Protein AF-A0A2I1EWH4-F1 (afdb_monomer)

Radius of gyration: 18.91 Å; Cα contacts (8 Å, |Δi|>4): 118; chains: 1; bounding box: 34×52×48 Å

pLDDT: mean 73.38, std 20.21, range [30.7, 97.0]

Organism: NCBI:txid588596

Mean predicted aligned error: 12.73 Å

Secondary structure (DSSP, 8-state):
-EEEE--TT---EEEEEEEEESSPPPPPSSEEEEEESSSS-EEEEEEEEEPHHHHHHHHIIIII---PPPPTT------PPPHHHHHHHHHHHHHHHHHHHHHHHHHHHT-SS--------------------

Structure (mmCIF, N/CA/C/O backbone):
data_AF-A0A2I1EWH4-F1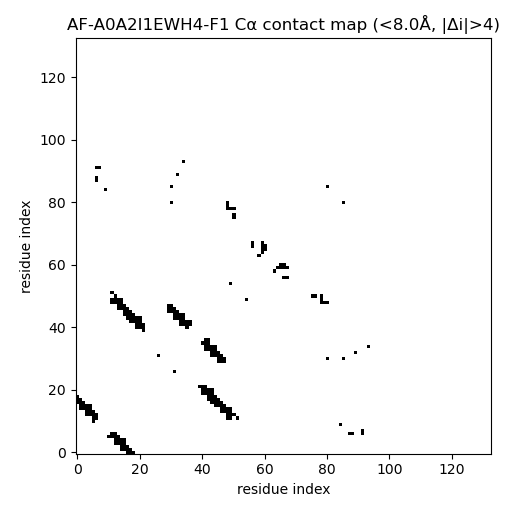
#
_entry.id   AF-A0A2I1EWH4-F1
#
loop_
_atom_site.group_PDB
_atom_site.id
_atom_site.type_symbol
_atom_site.label_atom_id
_atom_site.label_alt_id
_atom_site.label_comp_id
_atom_site.label_asym_id
_atom_site.label_entity_id
_atom_site.label_seq_id
_atom_site.pdbx_PDB_ins_code
_atom_site.Cartn_x
_atom_site.Cartn_y
_atom_site.Cartn_z
_atom_site.occupancy
_atom_site.B_iso_or_equiv
_atom_site.auth_seq_id
_atom_site.auth_comp_id
_atom_site.auth_asym_id
_atom_site.auth_atom_id
_atom_site.pdbx_PDB_model_num
ATOM 1 N N . MET A 1 1 ? -6.109 -5.279 -10.729 1.00 85.81 1 MET A N 1
ATOM 2 C CA . MET A 1 1 ? -6.133 -6.047 -9.459 1.00 85.81 1 MET A CA 1
ATOM 3 C C . MET A 1 1 ? -6.068 -5.055 -8.320 1.00 85.81 1 MET A C 1
ATOM 5 O O . MET A 1 1 ? -5.265 -4.138 -8.413 1.00 85.81 1 MET A O 1
ATOM 9 N N . THR A 1 2 ? -6.866 -5.239 -7.271 1.00 90.44 2 THR A N 1
ATOM 10 C CA . THR A 1 2 ? -6.948 -4.277 -6.165 1.00 90.44 2 THR A CA 1
ATOM 11 C C . THR A 1 2 ? -6.955 -5.014 -4.834 1.00 90.44 2 THR A C 1
ATOM 13 O O . THR A 1 2 ? -7.641 -6.028 -4.710 1.00 90.44 2 THR A O 1
ATOM 16 N N . PHE A 1 3 ? -6.157 -4.558 -3.870 1.00 92.75 3 PHE A N 1
ATOM 17 C CA . PHE A 1 3 ? -6.002 -5.206 -2.564 1.00 92.75 3 PHE A CA 1
ATOM 18 C C . PHE A 1 3 ? -5.442 -4.236 -1.515 1.00 92.75 3 PHE A C 1
ATOM 20 O O . PHE A 1 3 ? -4.882 -3.197 -1.857 1.00 92.75 3 PHE A O 1
ATOM 27 N N . PHE A 1 4 ? -5.576 -4.585 -0.234 1.00 93.50 4 PHE A N 1
ATOM 28 C CA . PHE A 1 4 ? -4.891 -3.882 0.852 1.00 93.50 4 PHE A CA 1
ATOM 29 C C . PHE A 1 4 ? -3.549 -4.544 1.157 1.00 93.50 4 PHE A C 1
ATOM 31 O O . PHE A 1 4 ? -3.439 -5.770 1.122 1.00 93.50 4 PHE A O 1
ATOM 38 N N . TYR A 1 5 ? -2.541 -3.739 1.476 1.00 93.38 5 TYR A N 1
ATOM 39 C CA . TYR A 1 5 ? -1.186 -4.198 1.742 1.00 93.38 5 TYR A CA 1
ATOM 40 C C . TYR A 1 5 ? -0.579 -3.479 2.947 1.00 93.38 5 TYR A C 1
ATOM 42 O O . TYR A 1 5 ? -0.728 -2.268 3.098 1.00 93.38 5 TYR A O 1
ATOM 50 N N . ASN A 1 6 ? 0.121 -4.233 3.790 1.00 92.88 6 ASN A N 1
ATOM 51 C CA . ASN A 1 6 ? 0.936 -3.723 4.885 1.00 92.88 6 ASN A CA 1
ATOM 52 C C . ASN A 1 6 ? 2.363 -4.259 4.673 1.00 92.88 6 ASN A C 1
ATOM 54 O O . ASN A 1 6 ? 2.572 -5.466 4.828 1.00 92.88 6 ASN A O 1
ATOM 58 N N . PRO A 1 7 ? 3.316 -3.421 4.224 1.00 91.25 7 PRO A N 1
ATOM 59 C CA . PRO A 1 7 ? 4.677 -3.872 3.994 1.00 91.25 7 PRO A CA 1
ATOM 60 C C . PRO A 1 7 ? 5.389 -4.175 5.321 1.00 91.25 7 PRO A C 1
ATOM 62 O O . PRO A 1 7 ? 5.084 -3.561 6.347 1.00 91.25 7 PRO A O 1
ATOM 65 N N . PRO A 1 8 ? 6.387 -5.075 5.310 1.00 89.25 8 PRO A N 1
ATOM 66 C CA . PRO A 1 8 ? 7.258 -5.286 6.457 1.00 89.25 8 PRO A CA 1
ATOM 67 C C . PRO A 1 8 ? 7.869 -3.967 6.945 1.00 89.25 8 PRO A C 1
ATOM 69 O O . PRO A 1 8 ? 8.241 -3.110 6.144 1.00 89.25 8 PRO A O 1
ATOM 72 N N . ASN A 1 9 ? 8.018 -3.832 8.264 1.00 88.56 9 ASN A N 1
ATOM 73 C CA . ASN A 1 9 ? 8.592 -2.653 8.927 1.00 88.56 9 ASN A CA 1
ATOM 74 C C . ASN A 1 9 ? 7.795 -1.345 8.748 1.00 88.56 9 ASN A C 1
ATOM 76 O O . ASN A 1 9 ? 8.334 -0.269 8.999 1.00 88.56 9 ASN A O 1
ATOM 80 N N . ASP A 1 10 ? 6.519 -1.427 8.363 1.00 89.19 10 ASP A N 1
ATOM 81 C CA . ASP A 1 10 ? 5.613 -0.283 8.266 1.00 89.19 10 ASP A CA 1
ATOM 82 C C . ASP A 1 10 ? 4.308 -0.548 9.031 1.00 89.19 10 ASP A C 1
ATOM 84 O O . ASP A 1 10 ? 3.734 -1.633 8.959 1.00 89.19 10 ASP A O 1
ATOM 88 N N . SER A 1 11 ? 3.816 0.443 9.775 1.00 88.94 11 SER A N 1
ATOM 89 C CA . SER A 1 11 ? 2.540 0.365 10.504 1.00 88.94 11 SER A CA 1
ATOM 90 C C . SER A 1 11 ? 1.344 0.839 9.675 1.00 88.94 11 SER A C 1
ATOM 92 O O . SER A 1 11 ? 0.200 0.806 10.139 1.00 88.94 11 SER A O 1
ATOM 94 N N . GLN A 1 12 ? 1.596 1.327 8.463 1.00 91.06 12 GLN A N 1
ATOM 95 C CA . GLN A 1 12 ? 0.566 1.838 7.581 1.00 91.06 12 GLN A CA 1
ATOM 96 C C . GLN A 1 12 ? -0.069 0.745 6.728 1.00 91.06 12 GLN A C 1
ATOM 98 O O . GLN A 1 12 ? 0.555 -0.249 6.351 1.00 91.06 12 GLN A O 1
ATOM 103 N N . ILE A 1 13 ? -1.343 0.956 6.409 1.00 92.25 13 ILE A N 1
ATOM 104 C CA . ILE A 1 13 ? -2.093 0.112 5.487 1.00 92.25 13 ILE A CA 1
ATOM 105 C C . ILE A 1 13 ? -2.328 0.912 4.215 1.00 92.25 13 ILE A C 1
ATOM 107 O O . ILE A 1 13 ? -2.788 2.057 4.244 1.00 92.25 13 ILE A O 1
ATOM 111 N N . TYR A 1 14 ? -2.029 0.273 3.094 1.00 92.75 14 TYR A N 1
ATOM 112 C CA . TYR A 1 14 ? -2.121 0.864 1.776 1.00 92.75 14 TYR A CA 1
ATOM 113 C C . TYR A 1 14 ? -3.18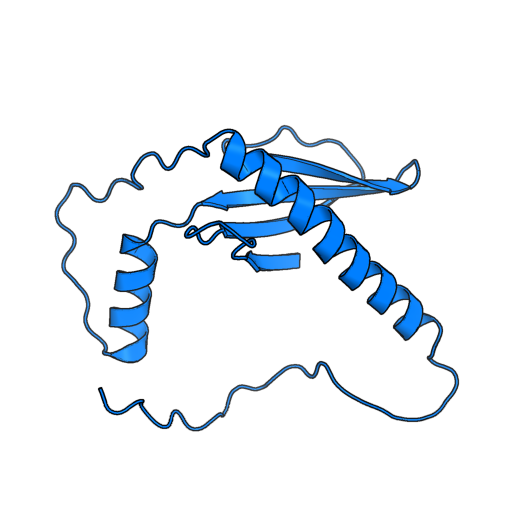1 0.155 0.956 1.00 92.75 14 TYR A C 1
ATOM 115 O O . TYR A 1 14 ? -3.255 -1.071 0.940 1.00 92.75 14 TYR A O 1
ATOM 123 N N . HIS A 1 15 ? -3.992 0.926 0.249 1.00 92.50 15 HIS A N 1
ATOM 124 C CA . HIS A 1 15 ? -4.850 0.414 -0.803 1.00 92.50 15 HIS A CA 1
ATOM 125 C C . HIS A 1 15 ? -4.084 0.459 -2.122 1.00 92.50 15 HIS A C 1
ATOM 127 O O . HIS A 1 15 ? -3.701 1.532 -2.594 1.00 92.50 15 HIS A O 1
ATOM 133 N N . ILE A 1 16 ? -3.853 -0.716 -2.695 1.00 92.31 16 ILE A N 1
ATOM 134 C CA . ILE A 1 16 ? -3.037 -0.920 -3.885 1.00 92.31 16 ILE A CA 1
ATOM 135 C C . ILE A 1 16 ? -3.949 -1.225 -5.059 1.00 92.31 16 ILE A C 1
ATOM 137 O O . ILE A 1 16 ? -4.798 -2.115 -4.983 1.00 92.31 16 ILE A O 1
ATOM 141 N N . THR A 1 17 ? -3.750 -0.509 -6.159 1.00 90.75 17 THR A N 1
ATOM 142 C CA . THR A 1 17 ? -4.382 -0.802 -7.446 1.00 90.75 17 THR A CA 1
ATOM 143 C C . THR A 1 17 ? -3.298 -1.052 -8.482 1.00 90.75 17 THR A C 1
ATOM 145 O O . THR A 1 17 ? -2.429 -0.213 -8.684 1.00 90.75 17 THR A O 1
ATOM 148 N N . CYS A 1 18 ? -3.330 -2.229 -9.100 1.00 88.56 18 CYS A N 1
ATOM 149 C CA . CYS A 1 18 ? -2.442 -2.622 -10.188 1.00 88.56 18 CYS A CA 1
ATOM 150 C C . CYS A 1 18 ? -3.246 -2.696 -11.484 1.00 88.56 18 CYS A C 1
ATOM 152 O O . CYS A 1 18 ? -4.140 -3.547 -11.611 1.00 88.56 18 CYS A O 1
ATOM 154 N N . GLU A 1 19 ? -2.902 -1.854 -12.446 1.00 86.38 19 GLU A N 1
ATOM 155 C CA . GLU A 1 19 ? -3.544 -1.774 -13.756 1.00 86.38 19 GLU A CA 1
ATOM 156 C C . GLU A 1 19 ? -2.525 -2.102 -14.839 1.00 86.38 19 GLU A C 1
ATOM 158 O O . GLU A 1 19 ? -1.396 -1.623 -14.811 1.00 86.38 19 GLU A O 1
ATOM 163 N N . PHE A 1 20 ? -2.907 -2.978 -15.764 1.00 83.75 20 PHE A N 1
ATOM 164 C CA . PHE A 1 20 ? -2.083 -3.280 -16.926 1.00 83.75 20 PHE A CA 1
ATOM 165 C C . PHE A 1 20 ? -2.288 -2.165 -17.946 1.00 83.75 20 PHE A C 1
ATOM 167 O O . PHE A 1 20 ? -3.425 -1.930 -18.360 1.00 83.75 20 PHE A O 1
ATOM 174 N N . LEU A 1 21 ? -1.217 -1.483 -18.332 1.00 75.06 21 LEU A N 1
ATOM 175 C CA . LEU A 1 21 ? -1.284 -0.383 -19.284 1.00 75.06 21 LEU A CA 1
ATOM 176 C C . LEU A 1 21 ? -0.473 -0.697 -20.532 1.00 75.06 21 LEU A C 1
ATOM 178 O O . LEU A 1 21 ? 0.608 -1.279 -20.465 1.00 75.06 21 LEU A O 1
ATOM 182 N N . ASN A 1 22 ? -1.007 -0.239 -21.663 1.00 61.56 22 ASN A N 1
ATOM 183 C CA . ASN A 1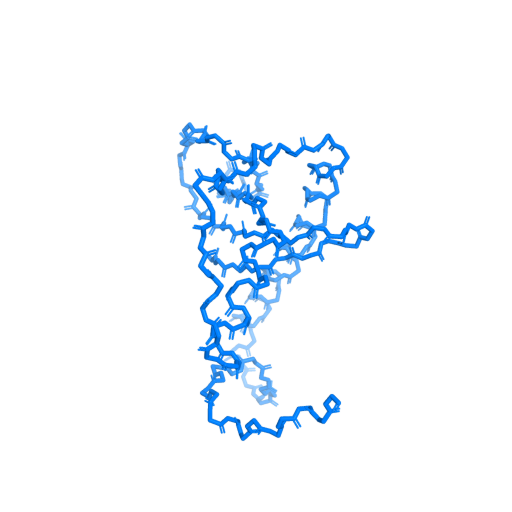 22 ? -0.292 -0.188 -22.936 1.00 61.56 22 ASN A CA 1
ATOM 184 C C . ASN A 1 22 ? 0.253 1.224 -23.233 1.00 61.56 22 ASN A C 1
ATOM 186 O O . ASN A 1 22 ? 1.050 1.377 -24.153 1.00 61.56 22 ASN A O 1
ATOM 190 N N . GLU A 1 23 ? -0.156 2.249 -22.472 1.00 60.72 23 GLU A N 1
ATOM 191 C CA . GLU A 1 23 ? 0.247 3.651 -22.649 1.00 60.72 23 GLU A CA 1
ATOM 192 C C . GLU A 1 23 ? 0.395 4.354 -21.288 1.00 60.72 23 GLU A C 1
ATOM 194 O O . GLU A 1 23 ? -0.291 4.008 -20.327 1.00 60.72 23 GLU A O 1
ATOM 199 N N . ASN A 1 24 ? 1.316 5.319 -21.193 1.00 56.22 24 ASN A N 1
ATOM 200 C CA . ASN A 1 24 ? 1.582 6.058 -19.955 1.00 56.22 24 ASN A CA 1
ATOM 201 C C . ASN A 1 24 ? 0.443 7.046 -19.670 1.00 56.22 24 ASN A C 1
ATOM 203 O O . ASN A 1 24 ? 0.235 7.981 -20.444 1.00 56.22 24 ASN A O 1
ATOM 207 N N . VAL A 1 25 ? -0.260 6.863 -18.554 1.00 60.47 25 VAL A N 1
ATOM 208 C CA . VAL A 1 25 ? -1.250 7.821 -18.047 1.00 60.47 25 VAL A CA 1
ATOM 209 C C . VAL A 1 25 ? -0.588 8.688 -16.978 1.00 60.47 25 VAL A C 1
ATOM 211 O O . VAL A 1 25 ? 0.235 8.215 -16.200 1.00 60.47 25 VAL A O 1
ATOM 214 N N . ASP A 1 26 ? -0.919 9.977 -16.958 1.00 57.50 26 ASP A N 1
ATOM 215 C CA . ASP A 1 26 ? -0.345 10.925 -16.003 1.00 57.50 26 ASP A CA 1
ATOM 216 C C . ASP A 1 26 ? -0.741 10.527 -14.562 1.00 57.50 26 ASP A C 1
ATOM 218 O O . ASP A 1 26 ? -1.930 10.307 -14.294 1.00 57.50 26 ASP A O 1
ATOM 222 N N . PRO A 1 27 ? 0.214 10.379 -13.625 1.00 58.09 27 PRO A N 1
ATOM 223 C CA . PRO A 1 27 ? -0.094 9.911 -12.282 1.00 58.09 27 PRO A CA 1
ATOM 224 C C . PRO A 1 27 ? -0.949 10.942 -11.533 1.00 58.09 27 PRO A C 1
ATOM 226 O O . PRO A 1 27 ? -0.521 12.069 -11.280 1.00 58.09 27 PRO A O 1
ATOM 229 N N . SER A 1 28 ? -2.164 10.549 -11.135 1.00 56.59 28 SER A N 1
ATOM 230 C CA . SER A 1 28 ? -2.969 11.325 -10.182 1.00 56.59 28 SER A CA 1
ATOM 231 C C . SER A 1 28 ? -2.269 11.387 -8.819 1.00 56.59 28 SER A C 1
ATOM 233 O O . SER A 1 28 ? -1.422 10.545 -8.545 1.00 56.59 28 SER A O 1
ATOM 235 N N . SER A 1 29 ? -2.666 12.333 -7.959 1.00 60.19 29 SER A N 1
ATOM 236 C CA . SER A 1 29 ? -2.096 12.751 -6.652 1.00 60.19 29 SER A CA 1
ATOM 237 C C . SER A 1 29 ? -1.711 11.679 -5.605 1.00 60.19 29 SER A C 1
ATOM 239 O O . SER A 1 29 ? -1.284 12.023 -4.505 1.00 60.19 29 SER A O 1
ATOM 241 N N . ASP A 1 30 ? -1.852 10.401 -5.926 1.00 71.88 30 ASP A N 1
ATOM 242 C CA . ASP A 1 30 ? -1.434 9.237 -5.155 1.00 71.88 30 ASP A CA 1
ATOM 243 C C . ASP A 1 30 ? 0.009 8.828 -5.509 1.00 71.88 30 ASP A C 1
ATOM 245 O O . ASP A 1 30 ? 0.505 9.112 -6.603 1.00 71.88 30 ASP A O 1
ATOM 249 N N . HIS A 1 31 ? 0.704 8.113 -4.617 1.00 87.81 31 HIS A N 1
ATOM 250 C CA . HIS A 1 31 ? 2.016 7.566 -4.970 1.00 87.81 31 HIS A CA 1
ATOM 251 C C . HIS A 1 31 ? 1.835 6.488 -6.043 1.00 87.81 31 HIS A C 1
ATOM 253 O O . HIS A 1 31 ? 1.287 5.419 -5.779 1.00 87.81 31 HIS A O 1
ATOM 259 N N . THR A 1 32 ? 2.281 6.796 -7.258 1.00 89.06 32 THR A N 1
ATOM 260 C CA . THR A 1 32 ? 2.171 5.916 -8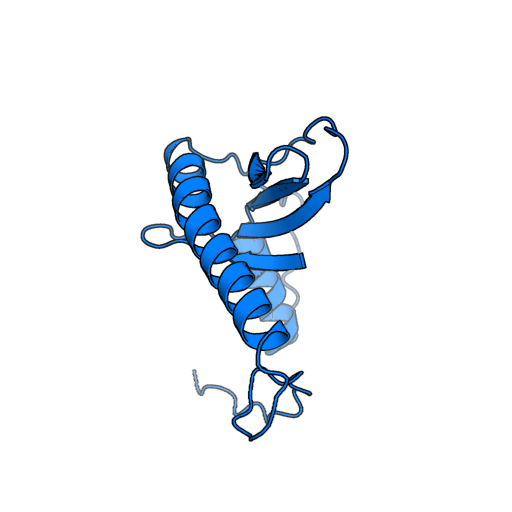.418 1.00 89.06 32 THR A CA 1
ATOM 261 C C . THR A 1 32 ? 3.560 5.601 -8.949 1.00 89.06 32 THR A C 1
ATOM 263 O O . THR A 1 32 ? 4.380 6.504 -9.118 1.00 89.06 32 THR A O 1
ATOM 266 N N . PHE A 1 33 ? 3.818 4.325 -9.216 1.00 89.38 33 PHE A N 1
ATOM 267 C CA . PHE A 1 33 ?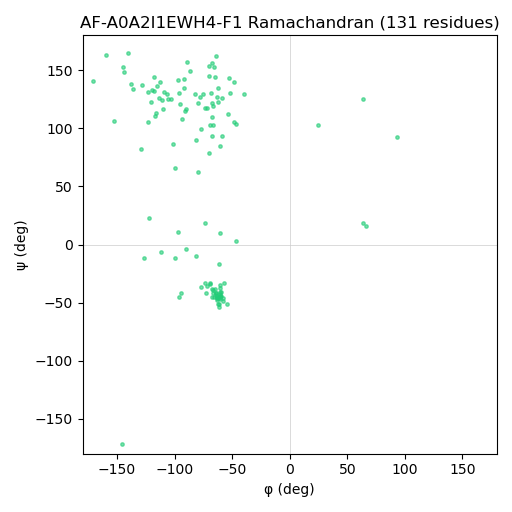 5.049 3.854 -9.841 1.00 89.38 33 PHE A CA 1
ATOM 268 C C . PHE A 1 33 ? 4.745 2.734 -10.836 1.00 89.38 33 PHE A C 1
ATOM 270 O O . PHE A 1 33 ? 3.655 2.158 -10.848 1.00 89.38 33 PHE A O 1
ATOM 277 N N . TYR A 1 34 ? 5.720 2.429 -11.687 1.00 87.75 34 TYR A N 1
ATOM 278 C CA . TYR A 1 34 ? 5.560 1.468 -12.772 1.00 87.75 34 TYR A CA 1
ATOM 279 C C . TYR A 1 34 ? 6.416 0.226 -12.543 1.00 87.75 34 TYR A C 1
ATOM 281 O O . TYR A 1 34 ? 7.571 0.310 -12.116 1.00 87.75 34 TYR A O 1
ATOM 289 N N . TYR A 1 35 ? 5.854 -0.935 -12.865 1.00 86.31 35 TYR A N 1
ATOM 290 C CA . TYR A 1 35 ? 6.550 -2.215 -12.873 1.00 86.31 35 TYR A CA 1
ATOM 291 C C . TYR A 1 35 ? 6.564 -2.787 -14.290 1.00 86.31 35 TYR A C 1
ATOM 293 O O . TYR A 1 35 ? 5.524 -3.173 -14.823 1.00 86.31 35 TYR A O 1
ATOM 301 N N . LYS A 1 36 ? 7.747 -2.818 -14.908 1.00 83.25 36 LYS A N 1
ATOM 302 C CA . LYS A 1 36 ? 7.951 -3.327 -16.268 1.00 83.25 36 LYS A CA 1
ATOM 303 C C . LYS A 1 36 ? 7.978 -4.857 -16.256 1.00 83.25 36 LYS A C 1
ATOM 305 O O . LYS A 1 36 ? 8.763 -5.438 -15.511 1.00 83.25 36 LYS A O 1
ATOM 310 N N . LEU A 1 37 ? 7.146 -5.485 -17.086 1.00 78.56 37 LEU A N 1
ATOM 311 C CA . LEU A 1 37 ? 7.114 -6.939 -17.254 1.00 78.56 37 LEU A CA 1
ATOM 312 C C . LEU A 1 37 ? 7.954 -7.371 -18.466 1.00 78.56 37 LEU A C 1
ATOM 314 O O . LEU A 1 37 ? 8.766 -8.284 -18.357 1.00 78.56 37 LEU A O 1
ATOM 318 N N . ASP A 1 38 ? 7.806 -6.669 -19.591 1.00 75.19 38 ASP A N 1
ATOM 319 C CA . ASP A 1 38 ? 8.645 -6.797 -20.787 1.00 75.19 38 ASP A CA 1
ATOM 320 C C . ASP A 1 38 ? 8.817 -5.430 -21.479 1.00 75.19 38 ASP A C 1
ATOM 322 O O . ASP A 1 38 ? 8.445 -4.390 -20.937 1.00 75.19 38 ASP A O 1
ATOM 326 N N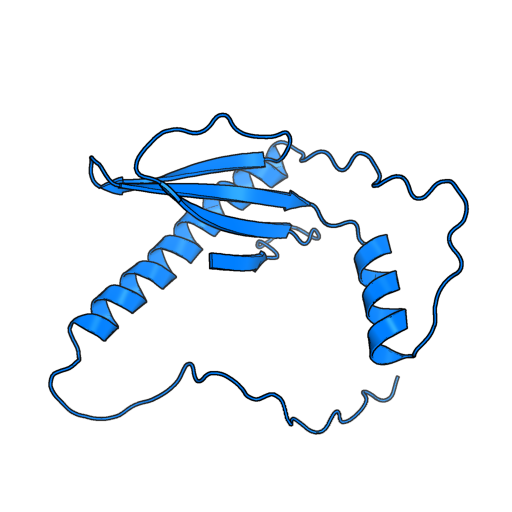 . ASP A 1 39 ? 9.404 -5.397 -22.677 1.00 75.56 39 ASP A N 1
ATOM 327 C CA . ASP A 1 39 ? 9.661 -4.153 -23.415 1.00 75.56 39 ASP A CA 1
ATOM 328 C C . ASP A 1 39 ? 8.420 -3.340 -23.800 1.00 75.56 39 ASP A C 1
ATOM 330 O O . ASP A 1 39 ? 8.562 -2.158 -24.119 1.00 75.56 39 ASP A O 1
ATOM 334 N N . LYS A 1 40 ? 7.223 -3.931 -23.763 1.00 74.69 40 LYS A N 1
ATOM 335 C CA . LYS A 1 40 ? 5.974 -3.295 -24.207 1.00 74.69 40 LYS A CA 1
ATOM 336 C C . LYS A 1 40 ? 4.866 -3.314 -23.159 1.00 74.69 40 LYS A C 1
ATOM 338 O O . LYS A 1 40 ? 3.869 -2.625 -23.345 1.00 74.69 40 LYS A O 1
ATOM 343 N N . SER A 1 41 ? 5.024 -4.081 -22.088 1.00 77.38 41 SER A N 1
ATOM 344 C CA . SER A 1 41 ? 4.012 -4.289 -21.066 1.00 77.38 41 SER A CA 1
ATOM 345 C C . SER A 1 41 ? 4.523 -3.909 -19.685 1.00 77.38 41 SER A C 1
ATOM 347 O O . SER A 1 41 ? 5.607 -4.298 -19.236 1.00 77.38 41 SER A O 1
ATOM 349 N N . PHE A 1 42 ? 3.709 -3.124 -18.994 1.00 84.75 42 PHE A N 1
ATOM 350 C CA . PHE A 1 42 ? 3.982 -2.682 -17.642 1.00 84.75 42 PHE A CA 1
ATOM 351 C C . PHE A 1 42 ? 2.686 -2.583 -16.845 1.00 84.75 42 PHE A C 1
ATOM 353 O O . PHE A 1 42 ? 1.595 -2.370 -17.378 1.00 84.75 42 PHE A O 1
ATOM 360 N N . TYR A 1 43 ? 2.823 -2.744 -15.537 1.00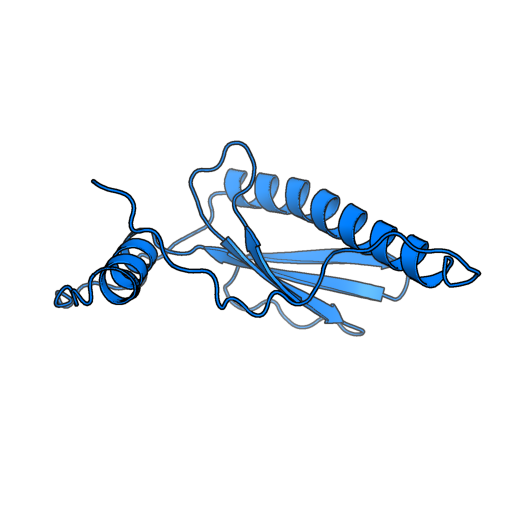 86.75 43 TYR A N 1
ATOM 361 C CA . TYR A 1 43 ? 1.773 -2.432 -14.589 1.00 86.75 43 TYR A CA 1
ATOM 362 C C . TYR A 1 43 ? 1.997 -1.031 -14.041 1.00 86.75 43 TYR A C 1
ATOM 364 O O . TYR A 1 43 ? 3.088 -0.719 -13.558 1.00 86.75 43 TYR A O 1
ATOM 372 N N . GLN A 1 44 ? 0.956 -0.211 -14.061 1.00 88.56 44 GLN A N 1
ATOM 373 C CA . GLN A 1 44 ? 0.873 0.944 -13.185 1.00 88.56 44 GLN A CA 1
ATOM 374 C C . GLN A 1 44 ? 0.374 0.483 -11.825 1.00 88.56 44 GLN A C 1
ATOM 376 O O . GLN A 1 44 ? -0.628 -0.228 -11.714 1.00 88.56 44 GLN A O 1
ATOM 381 N N . ILE A 1 45 ? 1.101 0.879 -10.791 1.00 89.62 45 ILE A N 1
ATOM 382 C CA . ILE A 1 45 ? 0.785 0.566 -9.408 1.00 89.62 45 ILE A CA 1
ATOM 383 C C . ILE A 1 45 ? 0.504 1.886 -8.711 1.00 89.62 45 ILE A C 1
ATOM 385 O O . ILE A 1 45 ? 1.396 2.716 -8.553 1.00 89.62 45 ILE A O 1
ATOM 389 N N . THR A 1 46 ? -0.744 2.070 -8.299 1.00 91.19 46 THR A N 1
ATOM 390 C CA . THR A 1 46 ? -1.188 3.237 -7.541 1.00 91.19 46 THR A CA 1
ATOM 391 C C . THR A 1 46 ? -1.413 2.836 -6.090 1.00 91.19 46 THR A C 1
ATOM 393 O O . THR A 1 46 ? -2.174 1.909 -5.790 1.00 91.19 46 THR A O 1
ATOM 396 N N . CYS A 1 47 ? -0.752 3.553 -5.187 1.00 91.31 47 CYS A N 1
ATOM 397 C CA . CYS A 1 47 ? -0.780 3.335 -3.749 1.00 91.31 47 CYS A CA 1
ATOM 398 C C . CYS A 1 47 ? -1.513 4.487 -3.063 1.00 91.31 47 CYS A C 1
ATOM 400 O O . CYS A 1 47 ? -1.110 5.646 -3.173 1.00 91.31 47 CYS A O 1
ATOM 402 N N . ARG A 1 48 ? -2.546 4.159 -2.284 1.00 90.94 48 ARG A N 1
ATOM 403 C CA . ARG A 1 48 ? -3.257 5.108 -1.418 1.00 90.94 48 ARG A CA 1
ATOM 404 C C . ARG A 1 48 ? -3.031 4.769 0.040 1.00 90.94 48 ARG A C 1
ATOM 406 O O . ARG A 1 48 ? -3.292 3.642 0.454 1.00 90.94 48 ARG A O 1
ATOM 413 N N . LEU A 1 49 ? -2.574 5.744 0.816 1.00 90.44 49 LEU A N 1
ATOM 414 C CA . LEU A 1 49 ? -2.439 5.605 2.260 1.00 90.44 49 LEU A CA 1
ATOM 415 C C . LEU A 1 49 ? -3.823 5.696 2.918 1.00 90.44 49 LEU A C 1
ATOM 417 O O . LEU A 1 49 ? -4.596 6.607 2.622 1.00 90.44 49 LEU A O 1
ATOM 421 N N . ILE A 1 50 ? -4.150 4.739 3.786 1.00 87.75 50 ILE A N 1
ATOM 422 C CA . ILE A 1 50 ? -5.445 4.690 4.469 1.00 87.75 50 ILE A CA 1
ATOM 423 C C . ILE A 1 50 ? -5.283 5.176 5.906 1.00 87.75 50 ILE A C 1
ATOM 425 O O . ILE A 1 50 ? -4.490 4.626 6.667 1.00 87.75 50 ILE A O 1
ATOM 429 N N . SER A 1 51 ? -6.077 6.179 6.295 1.00 86.69 51 SER A N 1
ATOM 430 C CA . SER A 1 51 ? -6.074 6.672 7.674 1.00 86.69 51 SER A CA 1
ATOM 431 C C . SER A 1 51 ? -6.510 5.582 8.644 1.00 86.69 51 SER A C 1
ATOM 433 O O . SER A 1 51 ? -7.535 4.924 8.445 1.00 86.69 51 SER A O 1
ATOM 435 N N . HIS A 1 52 ? -5.782 5.447 9.751 1.00 86.56 52 HIS A N 1
ATOM 436 C CA . HIS A 1 52 ? -6.164 4.558 10.847 1.00 86.56 52 HIS A CA 1
ATOM 437 C C . HIS A 1 52 ? -7.553 4.899 11.399 1.00 86.56 52 HIS A C 1
ATOM 439 O O . HIS A 1 52 ? -8.304 3.992 11.754 1.00 86.56 52 HIS A O 1
ATOM 445 N N . SER A 1 53 ? -7.945 6.179 11.406 1.00 86.00 53 SER A N 1
ATOM 446 C CA . SER A 1 53 ? -9.276 6.595 11.866 1.00 86.00 53 SER A CA 1
ATOM 447 C C . SER A 1 53 ? -10.392 6.053 10.965 1.00 86.00 53 SER A C 1
ATOM 449 O O . SER A 1 53 ? -11.415 5.592 11.477 1.00 86.00 53 SER A O 1
ATOM 451 N N . LEU A 1 54 ? -10.175 6.021 9.642 1.00 86.31 54 LEU A N 1
ATOM 452 C CA . LEU A 1 54 ? -11.099 5.413 8.679 1.00 86.31 54 LEU A CA 1
ATOM 453 C C . LEU A 1 54 ? -11.229 3.905 8.916 1.00 86.31 54 LEU A C 1
ATOM 455 O O . LEU A 1 54 ? -12.338 3.373 8.882 1.00 86.31 54 LEU A O 1
ATOM 459 N N . ILE A 1 55 ? -10.116 3.221 9.187 1.00 89.25 55 ILE A N 1
ATOM 460 C CA . ILE A 1 55 ? -10.108 1.776 9.460 1.00 89.25 55 ILE A CA 1
ATOM 461 C C . ILE A 1 55 ? -10.899 1.479 10.734 1.00 89.25 55 ILE A C 1
ATOM 463 O O . ILE A 1 55 ? -11.782 0.624 10.725 1.00 89.25 55 ILE A O 1
ATOM 467 N N . VAL A 1 56 ? -10.648 2.222 11.814 1.00 89.19 56 VAL A N 1
ATOM 468 C CA . VAL A 1 56 ? -11.366 2.064 13.087 1.00 89.19 56 VAL A CA 1
ATOM 469 C C . VAL A 1 56 ? -12.862 2.327 12.919 1.00 89.19 56 VAL A C 1
ATOM 471 O O . VAL A 1 56 ? -13.677 1.543 13.403 1.00 89.19 56 VAL A O 1
ATOM 474 N N . GLN A 1 57 ? -13.249 3.382 12.199 1.00 88.56 57 GLN A N 1
ATOM 475 C CA . GLN A 1 57 ? -14.659 3.656 11.902 1.00 88.56 57 GLN A CA 1
ATOM 476 C C . GLN A 1 57 ? -15.310 2.525 11.110 1.00 88.56 57 GLN A C 1
ATOM 478 O O . GLN A 1 57 ? -16.409 2.085 11.452 1.00 88.56 57 GLN A O 1
ATOM 483 N N . PHE A 1 58 ? -14.628 2.029 10.076 1.00 90.31 58 PHE A N 1
ATOM 484 C CA . PHE A 1 58 ? -15.123 0.921 9.272 1.00 90.31 58 PHE A CA 1
ATOM 485 C C . PHE A 1 58 ? -15.316 -0.341 10.118 1.00 90.31 58 PHE A C 1
ATOM 487 O O . PHE A 1 58 ? -16.382 -0.954 10.054 1.00 90.31 58 PHE A O 1
ATOM 494 N N . LEU A 1 59 ? -14.334 -0.701 10.949 1.00 93.69 59 LEU A N 1
ATOM 495 C CA . LEU A 1 59 ? -14.408 -1.866 11.834 1.00 93.69 59 LEU A CA 1
ATOM 496 C C . LEU A 1 59 ? -15.526 -1.723 12.870 1.00 93.69 59 LEU A C 1
ATOM 498 O O . LEU A 1 59 ? -16.323 -2.645 13.028 1.00 93.69 59 LEU A O 1
ATOM 502 N N . ASN A 1 60 ? -15.647 -0.561 13.516 1.00 92.50 60 ASN A N 1
ATOM 503 C CA . ASN A 1 60 ? -16.712 -0.300 14.485 1.00 92.50 60 ASN A CA 1
ATOM 504 C C . ASN A 1 60 ? -18.100 -0.438 13.865 1.00 92.50 60 ASN A C 1
ATOM 506 O O . ASN A 1 60 ? -18.972 -1.104 14.429 1.00 92.50 60 ASN A O 1
ATOM 510 N N . LYS A 1 61 ? -18.281 0.111 12.664 1.00 92.75 61 LYS A N 1
ATOM 511 C CA . LYS A 1 61 ? -19.532 -0.012 11.923 1.00 92.75 61 LYS A CA 1
ATOM 512 C C . LYS A 1 61 ? -19.809 -1.454 11.499 1.00 92.75 61 LYS A C 1
ATOM 514 O O . LYS A 1 61 ? -20.937 -1.917 11.631 1.00 92.75 61 LYS A O 1
ATOM 519 N N . LYS A 1 62 ? -18.811 -2.168 10.973 1.00 94.94 62 LYS A N 1
ATOM 520 C CA . LYS A 1 62 ? -18.999 -3.511 10.401 1.00 94.94 62 LYS A CA 1
ATOM 521 C C . LYS A 1 62 ? -19.129 -4.616 11.439 1.00 94.94 62 LYS A C 1
ATOM 523 O O . LYS A 1 62 ? -19.896 -5.543 11.207 1.00 94.94 62 LYS A O 1
ATOM 528 N N . ILE A 1 63 ? -18.393 -4.530 12.541 1.00 97.00 63 ILE A N 1
ATOM 529 C CA . ILE A 1 63 ? -18.348 -5.581 13.565 1.00 97.00 63 ILE A CA 1
ATOM 530 C C . ILE A 1 63 ? -19.351 -5.293 14.683 1.00 97.00 63 ILE A C 1
ATOM 532 O O . ILE A 1 63 ? -20.040 -6.207 15.127 1.00 97.00 63 ILE A O 1
ATOM 536 N N . TYR A 1 64 ? -19.459 -4.036 15.120 1.00 95.75 64 TYR A N 1
ATOM 537 C CA . TYR A 1 64 ? -20.249 -3.667 16.301 1.00 95.75 64 TYR A CA 1
ATOM 538 C C . TYR A 1 64 ? -21.503 -2.848 15.977 1.00 95.75 64 TYR A C 1
ATOM 540 O O . TYR A 1 64 ? -22.296 -2.574 16.873 1.00 95.75 64 TYR A O 1
ATOM 548 N N . GLY A 1 65 ? -21.696 -2.433 14.719 1.00 93.38 65 GLY A N 1
ATOM 549 C CA . GLY A 1 65 ? -22.803 -1.553 14.335 1.00 93.38 65 GLY A CA 1
ATOM 550 C C . GLY A 1 65 ? -22.707 -0.146 14.938 1.00 93.38 65 GLY A C 1
ATOM 551 O O . GLY A 1 65 ? -23.698 0.579 14.948 1.00 93.38 65 GLY A O 1
ATOM 552 N N . ILE A 1 66 ? -21.535 0.244 15.454 1.00 92.00 66 ILE A N 1
ATOM 553 C CA . ILE A 1 66 ? -21.327 1.541 16.102 1.00 92.00 66 ILE A CA 1
ATOM 554 C C . ILE A 1 66 ? -20.861 2.546 15.054 1.00 92.00 66 ILE A C 1
ATOM 556 O O . ILE A 1 66 ? -19.757 2.443 14.519 1.00 92.00 66 ILE A O 1
ATOM 560 N N . GLU A 1 67 ? -21.691 3.552 14.796 1.00 88.69 67 GLU A N 1
ATOM 561 C CA . GLU A 1 67 ? -21.313 4.711 13.993 1.00 88.69 67 GLU A CA 1
ATOM 562 C C . GLU A 1 67 ? -20.821 5.833 14.911 1.00 88.69 67 GLU A C 1
ATOM 564 O O . GLU A 1 67 ? -21.592 6.466 15.634 1.00 88.69 67 GLU A O 1
ATOM 569 N N . LEU A 1 68 ? -19.509 6.072 14.896 1.00 79.44 68 LEU A N 1
ATOM 570 C CA . LEU A 1 68 ? -18.917 7.214 15.584 1.00 79.44 68 LEU A CA 1
ATOM 571 C C . LEU A 1 68 ? -19.293 8.484 14.812 1.00 79.44 68 LEU A C 1
ATOM 573 O O . LEU A 1 68 ? -18.945 8.623 13.640 1.00 79.44 68 LEU A O 1
ATOM 577 N N . ARG A 1 69 ? -20.033 9.398 15.454 1.00 71.12 69 ARG A N 1
ATOM 578 C CA . ARG A 1 69 ? -20.417 10.678 14.845 1.00 71.12 69 ARG A CA 1
ATOM 579 C C . ARG A 1 69 ? -19.159 11.488 14.536 1.00 71.12 69 ARG A C 1
ATOM 581 O O . ARG A 1 69 ? -18.353 11.746 15.427 1.00 71.12 69 ARG A O 1
ATOM 588 N N . GLN A 1 70 ? -19.003 11.849 13.268 1.00 64.44 70 GLN A N 1
ATOM 589 C CA . GLN A 1 70 ? -17.880 12.628 12.763 1.00 64.44 70 GLN A CA 1
ATOM 590 C C . GLN A 1 70 ? -17.955 14.048 13.334 1.00 64.44 70 GLN A C 1
ATOM 592 O O . GLN A 1 70 ? -18.957 14.736 13.154 1.00 64.44 70 GLN A O 1
ATOM 597 N N . GLY A 1 71 ? -16.909 14.475 14.043 1.00 59.62 71 GLY A N 1
ATOM 598 C CA . GLY A 1 71 ? -16.635 15.901 14.205 1.00 59.62 71 GLY A CA 1
ATOM 599 C C . GLY A 1 71 ? -16.164 16.460 12.863 1.00 59.62 71 GLY A C 1
ATOM 600 O O . GLY A 1 71 ? -15.493 15.747 12.117 1.00 59.62 71 GLY A O 1
ATOM 601 N N . GLU A 1 72 ? -16.527 17.705 12.563 1.00 48.44 72 GLU A N 1
ATOM 602 C CA . GLU A 1 72 ? -16.394 18.396 11.264 1.00 48.44 72 GLU A CA 1
ATOM 603 C C . GLU A 1 72 ? -14.952 18.550 10.722 1.00 48.44 72 GLU A C 1
ATOM 605 O O . GLU A 1 72 ? -14.741 19.206 9.710 1.00 48.44 72 GLU A O 1
ATOM 610 N N . GLU A 1 73 ? -13.956 17.899 11.324 1.00 52.47 73 GLU A N 1
ATOM 611 C CA . GLU A 1 73 ? -12.538 17.994 10.957 1.00 52.47 73 GLU A CA 1
ATOM 612 C C . GLU A 1 73 ? -11.909 16.641 10.602 1.00 52.47 73 GLU A C 1
ATOM 614 O O . GLU A 1 73 ? -10.693 16.482 10.635 1.00 52.47 73 GLU A O 1
ATOM 619 N N . GLN A 1 74 ? -12.702 15.646 10.198 1.00 52.88 74 GLN A N 1
ATOM 620 C CA . GLN A 1 74 ? -12.147 14.507 9.462 1.00 52.88 74 GLN A CA 1
ATOM 621 C C . GLN A 1 74 ? -11.952 14.889 8.000 1.00 52.88 74 GLN A C 1
ATOM 623 O O . GLN A 1 74 ? -12.521 14.295 7.082 1.00 52.88 74 GLN A O 1
ATOM 628 N N . HIS A 1 75 ? -11.085 15.874 7.777 1.00 52.28 75 HIS A N 1
ATOM 629 C CA . HIS A 1 75 ? -10.282 15.827 6.575 1.00 52.28 75 HIS A CA 1
ATOM 630 C C . HIS A 1 75 ? -9.702 14.408 6.528 1.00 52.28 75 HIS A C 1
ATOM 632 O O . HIS A 1 75 ? -9.324 13.850 7.562 1.00 52.28 75 HIS A O 1
ATOM 638 N N . GLN A 1 76 ? -9.635 13.783 5.352 1.00 52.97 76 GLN A N 1
ATOM 639 C CA . GLN A 1 76 ? -8.491 12.908 5.143 1.00 52.97 76 GLN A CA 1
ATOM 640 C C . GLN A 1 76 ? -7.314 13.759 5.610 1.00 52.97 76 GLN A C 1
ATOM 642 O O . GLN A 1 76 ? -7.003 14.743 4.935 1.00 52.97 76 GLN A O 1
ATOM 647 N N . ASP A 1 77 ? -6.767 13.483 6.804 1.00 52.31 77 ASP A N 1
ATOM 648 C CA . ASP A 1 77 ? -5.490 14.046 7.223 1.00 52.31 77 ASP A CA 1
ATOM 649 C C . ASP A 1 77 ? -4.648 13.991 5.959 1.00 52.31 77 ASP A C 1
ATOM 651 O O . ASP A 1 77 ? -4.724 12.978 5.260 1.00 52.31 77 ASP A O 1
ATOM 655 N N . TYR A 1 78 ? -4.009 15.085 5.549 1.00 58.28 78 TYR A N 1
ATOM 656 C CA . TYR A 1 78 ? -3.250 15.107 4.302 1.00 58.28 78 TYR A CA 1
ATOM 657 C C . TYR A 1 78 ? -2.132 14.059 4.420 1.00 58.28 78 TYR A C 1
ATOM 659 O O . TYR A 1 78 ? -1.021 14.342 4.868 1.00 58.28 78 TYR A O 1
ATOM 667 N N . LEU A 1 79 ? -2.479 12.811 4.105 1.00 73.94 79 LEU A N 1
ATOM 668 C CA . LEU A 1 79 ? -1.726 11.610 4.386 1.00 73.94 79 LEU A CA 1
ATOM 669 C C . LEU A 1 79 ? -0.704 11.564 3.280 1.00 73.94 79 LEU A C 1
ATOM 671 O O . LEU A 1 79 ? -0.939 11.088 2.172 1.00 73.94 79 LEU A O 1
ATOM 675 N N . THR A 1 80 ? 0.419 12.186 3.582 1.00 81.75 80 THR A N 1
ATOM 676 C CA . THR A 1 80 ? 1.550 12.247 2.687 1.00 81.75 80 THR A CA 1
ATOM 677 C C . THR A 1 80 ? 2.458 11.080 3.005 1.00 81.75 80 THR A C 1
ATOM 679 O O . THR A 1 80 ? 2.742 10.761 4.158 1.00 81.75 80 THR A O 1
ATOM 682 N N . PHE A 1 81 ? 2.904 10.416 1.951 1.00 88.00 81 PHE A N 1
ATOM 683 C CA . PHE A 1 81 ? 3.911 9.383 2.071 1.00 88.00 81 PHE A CA 1
ATOM 684 C C . PHE A 1 81 ? 5.236 10.031 2.471 1.00 88.00 81 PHE A C 1
ATOM 686 O O . PHE A 1 81 ? 5.697 10.959 1.797 1.00 88.00 81 PHE A O 1
ATOM 693 N N . SER A 1 82 ? 5.891 9.498 3.498 1.00 89.62 82 SER A N 1
ATOM 694 C CA . SER A 1 82 ? 7.319 9.745 3.684 1.00 89.62 82 SER A CA 1
ATOM 695 C C . SER A 1 82 ? 8.112 9.063 2.563 1.00 89.62 82 SER A C 1
ATOM 697 O O . SER A 1 82 ? 7.649 8.093 1.961 1.00 89.62 82 SER A O 1
ATOM 699 N N . ASN A 1 83 ? 9.324 9.540 2.274 1.00 90.00 83 ASN A N 1
ATOM 700 C CA . ASN A 1 83 ? 10.165 8.894 1.259 1.00 90.00 83 ASN A CA 1
ATOM 701 C C . ASN A 1 83 ? 10.468 7.434 1.624 1.00 90.00 83 ASN A C 1
ATOM 703 O O . ASN A 1 83 ? 10.332 6.562 0.777 1.00 90.00 83 ASN A O 1
ATOM 707 N N . GLY A 1 84 ? 10.743 7.150 2.903 1.00 91.62 84 GLY A N 1
ATOM 708 C CA . GLY A 1 84 ? 10.973 5.779 3.364 1.00 91.62 84 GLY A CA 1
ATOM 709 C C . GLY A 1 84 ? 9.768 4.856 3.152 1.00 91.62 84 GLY A C 1
ATOM 710 O O . GLY A 1 84 ? 9.947 3.693 2.807 1.00 91.62 84 GLY A O 1
ATOM 711 N N . GLN A 1 85 ? 8.542 5.372 3.287 1.00 91.62 85 GLN A N 1
ATOM 712 C CA . GLN A 1 85 ? 7.328 4.606 2.982 1.00 91.62 85 GLN A CA 1
ATOM 713 C C . GLN A 1 85 ? 7.209 4.291 1.491 1.00 91.62 85 GLN A C 1
ATOM 715 O O . GLN A 1 85 ? 6.851 3.170 1.139 1.00 91.62 85 GLN A O 1
ATOM 720 N N . LYS A 1 86 ? 7.524 5.255 0.616 1.00 92.06 86 LYS A N 1
ATOM 721 C CA . LYS A 1 86 ? 7.529 5.040 -0.840 1.00 92.06 86 LYS A CA 1
ATOM 722 C C . LYS A 1 86 ? 8.550 3.975 -1.226 1.00 92.06 86 LYS A C 1
ATOM 724 O O . LYS A 1 86 ? 8.186 2.994 -1.864 1.00 92.06 86 LYS A O 1
ATOM 729 N N . ASP A 1 87 ? 9.786 4.116 -0.755 1.00 92.38 87 ASP A N 1
ATOM 730 C CA . ASP A 1 87 ? 10.873 3.185 -1.071 1.00 92.38 87 ASP A CA 1
ATOM 731 C C . ASP A 1 87 ? 10.550 1.761 -0.588 1.00 92.38 87 ASP A C 1
ATOM 733 O O . ASP A 1 87 ? 10.704 0.788 -1.331 1.00 92.38 87 ASP A O 1
ATOM 737 N N . ASN A 1 88 ? 10.037 1.633 0.642 1.00 92.75 88 ASN A N 1
ATOM 738 C CA . ASN A 1 88 ? 9.633 0.349 1.209 1.00 92.75 88 ASN A CA 1
ATOM 739 C C . ASN A 1 88 ? 8.465 -0.273 0.426 1.00 92.75 88 ASN A C 1
ATOM 741 O O . ASN A 1 88 ? 8.475 -1.474 0.150 1.00 92.75 88 ASN A O 1
ATOM 745 N N . LEU A 1 89 ? 7.473 0.530 0.030 1.00 92.38 89 LEU A N 1
ATOM 746 C CA . LEU A 1 89 ? 6.358 0.070 -0.794 1.00 92.38 89 LEU A CA 1
ATOM 747 C C . LEU A 1 89 ? 6.821 -0.427 -2.151 1.00 92.38 89 LEU A C 1
ATOM 749 O O . LEU A 1 89 ? 6.465 -1.540 -2.532 1.00 92.38 89 LEU A O 1
ATOM 753 N N . GLU A 1 90 ? 7.606 0.370 -2.868 1.00 93.19 90 GLU A N 1
ATOM 754 C CA . GLU A 1 90 ? 8.093 -0.001 -4.189 1.00 93.19 90 GLU A CA 1
ATOM 755 C C . GLU A 1 90 ? 8.888 -1.303 -4.147 1.00 93.19 90 GLU A C 1
ATOM 757 O O . GLU A 1 90 ? 8.653 -2.186 -4.971 1.00 93.19 90 GLU A O 1
ATOM 762 N N . TYR A 1 91 ? 9.800 -1.445 -3.184 1.00 92.12 91 TYR A N 1
ATOM 763 C CA . TYR A 1 91 ? 10.616 -2.648 -3.043 1.00 92.12 91 TYR A CA 1
ATOM 764 C C . TYR A 1 91 ? 9.757 -3.892 -2.781 1.00 92.12 91 TYR A C 1
ATOM 766 O O . TYR A 1 91 ? 9.823 -4.869 -3.528 1.00 92.12 91 TYR A O 1
ATOM 774 N N . ASN A 1 92 ? 8.894 -3.844 -1.763 1.00 92.19 92 ASN A N 1
ATOM 775 C CA . ASN A 1 92 ? 8.120 -5.016 -1.359 1.00 92.19 92 ASN A CA 1
ATOM 776 C C . ASN A 1 92 ? 6.989 -5.358 -2.343 1.00 92.19 92 ASN A C 1
ATOM 778 O O . ASN A 1 92 ? 6.679 -6.535 -2.540 1.00 92.19 92 ASN A O 1
ATOM 782 N N . LEU A 1 93 ? 6.378 -4.362 -2.995 1.00 91.62 93 LEU A N 1
ATOM 783 C CA . LEU A 1 93 ? 5.327 -4.606 -3.985 1.00 91.62 93 LEU A CA 1
ATOM 784 C C . LEU A 1 93 ? 5.875 -5.192 -5.282 1.00 91.62 93 LEU A C 1
ATOM 786 O O . LEU A 1 93 ? 5.203 -6.042 -5.863 1.00 91.62 93 LEU A O 1
ATOM 790 N N . LYS A 1 94 ? 7.073 -4.791 -5.730 1.00 88.38 94 LYS A N 1
ATOM 791 C CA . LYS A 1 94 ? 7.716 -5.398 -6.909 1.00 88.38 94 LYS A CA 1
ATOM 792 C C . LYS A 1 94 ? 7.906 -6.900 -6.699 1.00 88.38 94 LYS A C 1
ATOM 794 O O . LYS A 1 94 ? 7.465 -7.686 -7.535 1.00 88.38 94 LYS A O 1
ATOM 799 N N . GLU A 1 95 ? 8.444 -7.292 -5.546 1.00 85.81 95 GLU A N 1
ATOM 800 C CA . GLU A 1 95 ? 8.609 -8.701 -5.169 1.00 85.81 95 GLU A CA 1
ATOM 801 C C . GLU A 1 95 ? 7.267 -9.432 -5.030 1.00 85.81 95 GLU A C 1
ATOM 803 O O . GLU A 1 95 ? 7.085 -10.532 -5.557 1.00 85.81 95 GLU A O 1
ATOM 808 N N . PHE A 1 96 ? 6.284 -8.829 -4.357 1.00 87.50 96 PHE A N 1
ATOM 809 C CA . PHE A 1 96 ? 4.961 -9.434 -4.185 1.00 87.50 96 PHE A CA 1
ATOM 810 C C . PHE A 1 96 ? 4.253 -9.672 -5.528 1.00 87.50 96 PHE A C 1
ATOM 812 O O . PHE A 1 96 ? 3.713 -10.756 -5.771 1.00 87.50 96 PHE A O 1
ATOM 819 N N . ILE A 1 97 ? 4.266 -8.673 -6.413 1.00 84.31 97 ILE A N 1
ATOM 820 C CA . ILE A 1 97 ? 3.632 -8.744 -7.732 1.00 84.31 97 ILE A CA 1
ATOM 821 C C . ILE A 1 97 ? 4.362 -9.754 -8.612 1.00 84.31 97 ILE A C 1
ATOM 823 O O . ILE A 1 97 ? 3.694 -10.597 -9.211 1.00 84.31 97 ILE A O 1
ATOM 827 N N . PHE A 1 98 ? 5.697 -9.735 -8.645 1.00 84.00 98 PHE A N 1
ATOM 828 C CA . PHE A 1 98 ? 6.487 -10.717 -9.390 1.00 84.00 98 PHE A CA 1
ATOM 829 C C . PHE A 1 98 ? 6.128 -12.148 -8.984 1.00 84.00 98 PHE A C 1
ATOM 831 O O . PHE A 1 98 ? 5.771 -12.957 -9.838 1.00 84.00 98 PHE A O 1
ATOM 838 N N . ASN A 1 99 ? 6.126 -12.441 -7.682 1.00 83.44 99 ASN A N 1
ATOM 839 C CA . ASN A 1 99 ? 5.795 -13.772 -7.176 1.00 83.44 99 ASN A CA 1
ATOM 840 C C . ASN A 1 99 ? 4.372 -14.197 -7.560 1.00 83.44 99 ASN A C 1
ATOM 842 O O . ASN A 1 99 ? 4.151 -15.334 -7.978 1.00 83.44 99 ASN A O 1
ATOM 846 N N . ARG A 1 100 ? 3.401 -13.281 -7.484 1.00 80.94 100 ARG A N 1
ATOM 847 C CA . ARG A 1 100 ? 2.009 -13.562 -7.862 1.00 80.94 100 ARG A CA 1
ATOM 848 C C . ARG A 1 100 ? 1.848 -13.804 -9.366 1.00 80.94 100 ARG A C 1
ATOM 850 O O . ARG A 1 100 ? 1.067 -14.666 -9.768 1.00 80.94 100 ARG A O 1
ATOM 857 N N . LEU A 1 101 ? 2.571 -13.056 -10.199 1.00 75.25 101 LEU A N 1
ATOM 858 C CA . LEU A 1 101 ? 2.555 -13.215 -11.655 1.00 75.25 101 LEU A CA 1
ATOM 859 C C . LEU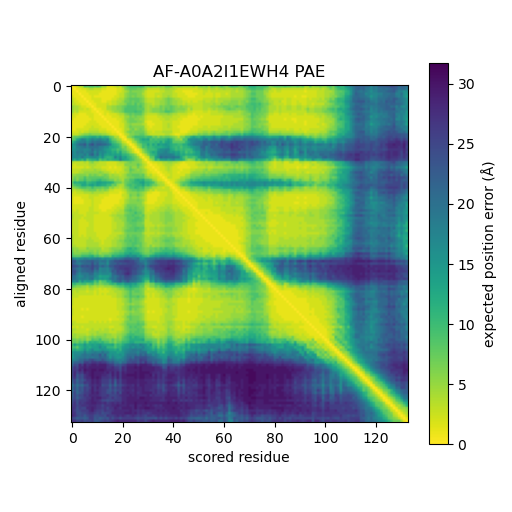 A 1 101 ? 3.285 -14.490 -12.097 1.00 75.25 101 LEU A C 1
ATOM 861 O O . LEU A 1 101 ? 2.764 -15.217 -12.941 1.00 75.25 101 LEU A O 1
ATOM 865 N N . ALA A 1 102 ? 4.433 -14.804 -11.497 1.00 69.31 102 ALA A N 1
ATOM 866 C CA . ALA A 1 102 ? 5.168 -16.041 -11.752 1.00 69.31 102 ALA A CA 1
ATOM 867 C C . ALA A 1 102 ? 4.321 -17.275 -11.402 1.00 69.31 102 ALA A C 1
ATOM 869 O O . ALA A 1 102 ? 4.234 -18.215 -12.191 1.00 69.31 102 ALA A O 1
ATOM 870 N N . GLN A 1 103 ? 3.609 -17.241 -10.271 1.00 63.31 103 GLN A N 1
ATOM 871 C CA . GLN A 1 103 ? 2.653 -18.291 -9.902 1.00 63.31 103 GLN A CA 1
ATOM 872 C C . GLN A 1 103 ? 1.524 -18.442 -10.931 1.00 63.31 103 GLN A C 1
ATOM 874 O O . GLN A 1 103 ? 1.122 -19.563 -11.236 1.00 63.31 103 GLN A O 1
ATOM 879 N N . LYS A 1 104 ? 1.032 -17.338 -11.510 1.00 63.91 104 LYS A N 1
ATOM 880 C CA . LYS A 1 104 ? 0.004 -17.388 -12.558 1.00 63.91 104 LYS A CA 1
ATOM 881 C C . LYS A 1 104 ? 0.507 -18.097 -13.824 1.00 63.91 104 LYS A C 1
ATOM 883 O O . LYS A 1 104 ? -0.209 -18.945 -14.343 1.00 63.91 104 LYS A O 1
ATOM 888 N N . GLN A 1 105 ? 1.736 -17.820 -14.268 1.00 59.25 105 GLN A N 1
ATOM 889 C CA . GLN A 1 105 ? 2.333 -18.485 -15.439 1.00 59.25 105 GLN A CA 1
ATOM 890 C C . GLN A 1 105 ? 2.587 -19.979 -15.202 1.00 59.25 105 GLN A C 1
ATOM 892 O O . GLN A 1 105 ? 2.357 -20.797 -16.090 1.00 59.25 105 GLN A O 1
ATOM 897 N N . ILE A 1 106 ? 3.026 -20.353 -13.996 1.00 55.41 106 ILE A N 1
ATOM 898 C CA . ILE A 1 106 ? 3.218 -21.764 -13.635 1.00 55.41 106 ILE A CA 1
ATOM 899 C C . ILE A 1 106 ? 1.874 -22.501 -13.680 1.00 55.41 106 ILE A C 1
ATOM 901 O O . ILE A 1 106 ? 1.789 -23.572 -14.272 1.00 55.41 106 ILE A O 1
ATOM 905 N N . ASN A 1 107 ? 0.810 -21.908 -13.139 1.00 52.03 107 ASN A N 1
ATOM 906 C CA . ASN A 1 107 ? -0.519 -2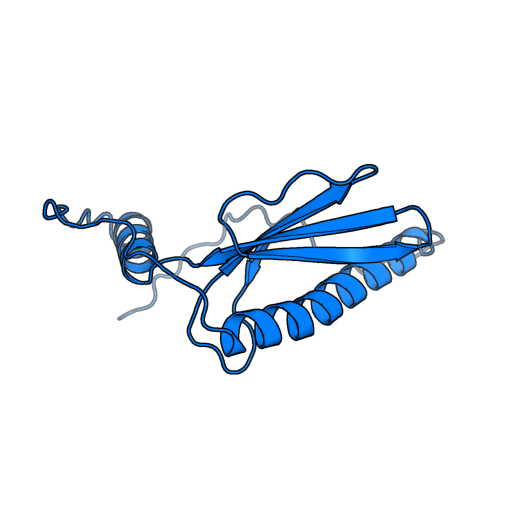2.518 -13.135 1.00 52.03 107 ASN A CA 1
ATOM 907 C C . ASN A 1 107 ? -1.150 -22.597 -14.539 1.00 52.03 107 ASN A C 1
ATOM 909 O O . ASN A 1 107 ? -1.842 -23.568 -14.830 1.00 52.03 107 ASN A O 1
ATOM 913 N N . GLU A 1 108 ? -0.887 -21.632 -15.428 1.00 51.19 108 GLU A N 1
ATOM 914 C CA . GLU A 1 108 ? -1.345 -21.675 -16.828 1.00 51.19 108 GLU A CA 1
ATOM 915 C C . GLU A 1 108 ? -0.630 -22.768 -17.646 1.00 51.19 108 GLU A C 1
ATOM 917 O O . GLU A 1 108 ? -1.264 -23.427 -18.470 1.00 51.19 108 GLU A O 1
ATOM 922 N N . ASN A 1 109 ? 0.648 -23.035 -17.355 1.00 45.44 109 ASN A N 1
ATOM 923 C CA . ASN A 1 109 ? 1.433 -24.101 -17.991 1.00 45.44 109 ASN A CA 1
ATOM 924 C C . ASN A 1 109 ? 1.195 -25.499 -17.387 1.00 45.44 109 ASN A C 1
ATOM 926 O O . ASN A 1 109 ? 1.658 -26.489 -17.946 1.00 45.44 109 ASN A O 1
ATOM 930 N N . SER A 1 110 ? 0.489 -25.595 -16.255 1.00 45.47 110 SER A N 1
ATOM 931 C CA . SER A 1 110 ? 0.247 -26.853 -15.526 1.00 45.47 110 SER A CA 1
ATOM 932 C C . SER A 1 110 ? -1.106 -27.501 -15.847 1.00 45.47 110 SER A C 1
ATOM 934 O O . SER A 1 110 ? -1.505 -28.450 -15.176 1.00 45.47 110 SER A O 1
ATOM 936 N N . ASN A 1 111 ? -1.822 -27.033 -16.874 1.00 44.25 111 ASN A N 1
ATOM 937 C CA . ASN A 1 111 ? -3.091 -27.634 -17.304 1.00 44.25 111 ASN A CA 1
ATOM 938 C C . ASN A 1 111 ? -2.940 -28.978 -18.051 1.00 44.25 111 ASN A C 1
ATOM 940 O O . ASN A 1 111 ? -3.899 -29.440 -18.663 1.00 44.25 111 ASN A O 1
ATOM 944 N N . ASP A 1 112 ? -1.794 -29.648 -17.916 1.00 42.47 112 ASP A N 1
ATOM 945 C CA . ASP A 1 112 ? -1.645 -31.077 -18.183 1.00 42.47 112 ASP A CA 1
ATOM 946 C C . ASP A 1 112 ? -1.634 -31.861 -16.853 1.00 42.47 112 ASP A C 1
ATOM 948 O O . ASP A 1 112 ? -0.594 -32.190 -16.294 1.00 42.47 112 ASP A O 1
ATOM 952 N N . ASN A 1 113 ? -2.845 -32.193 -16.395 1.00 41.31 113 ASN A N 1
ATOM 953 C CA . ASN A 1 113 ? -3.225 -33.290 -15.488 1.00 41.31 113 ASN A CA 1
ATOM 954 C C . ASN A 1 113 ? -2.700 -33.337 -14.025 1.00 41.31 113 ASN A C 1
ATOM 956 O O . ASN A 1 113 ? -1.521 -33.524 -13.748 1.00 41.31 113 ASN A O 1
ATOM 960 N N . ASN A 1 114 ? -3.688 -33.431 -13.115 1.00 36.25 114 ASN A N 1
ATOM 961 C CA . ASN A 1 114 ? -3.685 -33.851 -11.697 1.00 36.25 114 ASN A CA 1
ATOM 962 C C . ASN A 1 114 ? -3.533 -32.790 -10.582 1.00 36.25 114 ASN A C 1
ATOM 964 O O . ASN A 1 114 ? -2.455 -32.493 -10.090 1.00 36.25 114 ASN A O 1
ATOM 968 N N . VAL A 1 115 ? -4.709 -32.341 -10.115 1.00 42.69 115 VAL A N 1
ATOM 969 C CA . VAL A 1 115 ? -5.147 -32.066 -8.727 1.00 42.69 115 VAL A CA 1
ATOM 970 C C . VAL A 1 115 ? -4.067 -31.748 -7.675 1.00 42.69 115 VAL A C 1
ATOM 972 O O . VAL A 1 115 ? -3.542 -32.647 -7.023 1.00 42.69 115 VAL A O 1
ATOM 975 N N . LEU A 1 116 ? -3.940 -30.456 -7.350 1.00 30.70 116 LEU A N 1
ATOM 976 C CA . LEU A 1 116 ? -4.041 -29.957 -5.971 1.00 30.70 116 LEU A CA 1
ATOM 977 C C . LEU A 1 116 ? -4.528 -28.495 -5.995 1.00 30.70 116 LEU A C 1
ATOM 979 O O . LEU A 1 116 ? -3.802 -27.584 -6.377 1.00 30.70 116 LEU A O 1
ATOM 983 N N . ALA A 1 117 ? -5.789 -28.281 -5.616 1.00 38.47 117 ALA A N 1
ATOM 984 C CA . ALA A 1 117 ? -6.354 -26.959 -5.338 1.00 38.47 117 ALA A CA 1
ATOM 985 C C . ALA A 1 117 ? -5.657 -26.357 -4.088 1.00 38.47 117 ALA A C 1
ATOM 987 O O . ALA A 1 117 ? -5.169 -27.109 -3.252 1.00 38.47 117 ALA A O 1
ATOM 988 N N . THR A 1 118 ? -5.533 -25.046 -3.862 1.00 34.84 118 THR A N 1
ATOM 989 C CA . THR A 1 118 ? -6.570 -24.004 -3.904 1.00 34.84 118 THR A CA 1
ATOM 990 C C . THR A 1 118 ? -5.943 -22.600 -3.805 1.00 34.84 118 THR A C 1
ATOM 992 O O . THR A 1 118 ? -5.122 -22.367 -2.924 1.00 34.84 118 THR A O 1
ATOM 995 N N . CYS A 1 119 ? -6.471 -21.636 -4.561 1.00 32.31 119 CYS A N 1
ATOM 996 C CA . CYS A 1 119 ? -6.956 -20.370 -3.998 1.00 32.31 119 CYS A CA 1
ATOM 997 C C . CYS A 1 119 ? -8.369 -20.201 -4.551 1.00 32.31 119 CYS A C 1
ATOM 999 O O . CYS A 1 119 ? -8.576 -19.609 -5.606 1.00 32.31 119 CYS A O 1
ATOM 1001 N N . SER A 1 120 ? -9.314 -20.868 -3.897 1.00 35.66 120 SER A N 1
ATOM 1002 C CA . SER A 1 120 ? -10.730 -20.799 -4.224 1.00 35.66 120 SER A CA 1
ATOM 1003 C C . SER A 1 120 ? -11.242 -19.387 -3.966 1.00 35.66 120 SER A C 1
ATOM 1005 O O . SER A 1 120 ? -10.862 -18.770 -2.970 1.00 35.66 120 SER A O 1
ATOM 1007 N N . ASP A 1 121 ? -12.167 -18.928 -4.805 1.00 39.59 121 ASP A N 1
ATOM 1008 C CA . ASP A 1 121 ? -13.169 -17.951 -4.398 1.00 39.59 121 ASP A CA 1
ATOM 1009 C C . ASP A 1 121 ? -13.796 -18.432 -3.084 1.00 39.59 121 ASP A C 1
ATOM 1011 O O . ASP A 1 121 ? -14.559 -19.405 -3.045 1.00 39.59 121 ASP A O 1
ATOM 1015 N N . VAL A 1 122 ? -13.422 -17.796 -1.977 1.00 32.84 122 VAL A N 1
ATOM 1016 C CA . VAL A 1 122 ? -14.059 -18.048 -0.692 1.00 32.84 122 VAL A CA 1
ATOM 1017 C C . VAL A 1 122 ? -15.392 -17.312 -0.722 1.00 32.84 122 VAL A C 1
ATOM 1019 O O . VAL A 1 122 ? -15.478 -16.108 -0.500 1.00 32.84 122 VAL A O 1
ATOM 1022 N N . ASN A 1 123 ? -16.457 -18.064 -1.000 1.00 38.84 123 ASN A N 1
ATOM 1023 C CA . ASN A 1 123 ? -17.769 -17.748 -0.456 1.00 38.84 123 ASN A CA 1
ATOM 1024 C C . ASN A 1 123 ? -17.642 -17.764 1.073 1.00 38.84 123 ASN A C 1
ATOM 1026 O O . ASN A 1 123 ? -17.773 -18.819 1.698 1.00 38.84 123 ASN A O 1
ATOM 1030 N N . ASP A 1 124 ? -17.393 -16.605 1.678 1.00 42.06 124 ASP A N 1
ATOM 1031 C CA . ASP A 1 124 ? -17.451 -16.422 3.126 1.00 42.06 124 ASP A CA 1
ATOM 1032 C C . ASP A 1 124 ? -18.912 -16.505 3.598 1.00 42.06 124 ASP A C 1
ATOM 1034 O O . ASP A 1 124 ? -19.595 -15.519 3.870 1.00 42.06 124 ASP A O 1
ATOM 1038 N N . LYS A 1 125 ? -19.411 -17.737 3.711 1.00 45.16 125 LYS A N 1
ATOM 1039 C CA . LYS A 1 125 ? -20.301 -18.121 4.809 1.00 45.16 125 LYS A CA 1
ATOM 1040 C C . LYS A 1 125 ? -19.459 -18.847 5.850 1.00 45.16 125 LYS A C 1
ATOM 1042 O O . LYS A 1 125 ? -19.616 -20.041 6.085 1.00 45.16 125 LYS A O 1
ATOM 1047 N N . THR A 1 126 ? -18.538 -18.118 6.456 1.00 36.00 126 THR A N 1
ATOM 1048 C CA . THR A 1 126 ? -17.802 -18.538 7.642 1.00 36.00 126 THR A CA 1
ATOM 1049 C C . THR A 1 126 ? -18.516 -17.957 8.857 1.00 36.00 126 THR A C 1
ATOM 1051 O O . THR A 1 126 ? -18.752 -16.756 8.969 1.00 36.00 126 THR A O 1
ATOM 1054 N N . PHE A 1 127 ? -18.946 -18.850 9.748 1.00 43.81 127 PHE A N 1
ATOM 1055 C CA . PHE A 1 127 ? -19.506 -18.501 11.045 1.00 43.81 127 PHE A CA 1
ATOM 1056 C C . PHE A 1 127 ? -18.517 -17.596 11.779 1.00 43.81 127 PHE A C 1
ATOM 1058 O O . PHE A 1 127 ? -17.432 -18.036 12.158 1.00 43.81 127 PHE A O 1
ATOM 1065 N N . ILE A 1 128 ? -18.901 -16.336 11.977 1.00 40.31 128 ILE A N 1
ATOM 1066 C CA . ILE A 1 128 ? -18.176 -15.411 12.839 1.00 40.31 128 ILE A CA 1
ATOM 1067 C C . ILE A 1 128 ? -18.340 -15.938 14.265 1.00 40.31 128 ILE A C 1
ATOM 1069 O O . ILE A 1 128 ? -19.320 -15.651 14.951 1.00 40.31 128 ILE A O 1
ATOM 1073 N N . VAL A 1 129 ? -17.385 -16.746 14.719 1.00 45.28 129 VAL A N 1
ATOM 1074 C CA . VAL A 1 129 ? -17.134 -16.874 16.149 1.00 45.28 129 VAL A CA 1
ATOM 1075 C C . VAL A 1 129 ? -16.547 -15.533 16.556 1.00 45.28 129 VAL A C 1
ATOM 1077 O O . VAL A 1 129 ? -15.399 -15.225 16.241 1.00 45.28 129 VAL A O 1
ATOM 1080 N N . HIS A 1 130 ? -17.377 -14.700 17.181 1.00 41.47 130 HIS A N 1
ATOM 1081 C CA . HIS A 1 130 ? -16.922 -13.447 17.761 1.00 41.47 130 HIS A CA 1
ATOM 1082 C C . HIS A 1 130 ? -15.719 -13.727 18.672 1.00 41.47 130 HIS A C 1
ATOM 1084 O O . HIS A 1 130 ? -15.810 -14.611 19.533 1.00 41.47 130 HIS A O 1
ATOM 1090 N N . PRO A 1 131 ? -14.607 -12.986 18.531 1.00 45.94 131 PRO A N 1
ATOM 1091 C CA . PRO A 1 131 ? -13.591 -12.980 19.563 1.00 45.94 131 PRO A CA 1
ATOM 1092 C C . PRO A 1 131 ? -14.268 -12.497 20.845 1.00 45.94 131 PRO A C 1
ATOM 1094 O O . PRO A 1 131 ? -14.908 -11.444 20.850 1.00 45.94 131 PRO A O 1
ATOM 1097 N N . LYS A 1 132 ? -14.159 -13.271 21.926 1.00 46.66 132 LYS A N 1
ATOM 1098 C CA . LYS A 1 132 ? -14.390 -12.712 23.257 1.00 46.66 132 LYS A CA 1
ATOM 1099 C C . LYS A 1 132 ? -13.256 -11.721 23.509 1.00 46.66 132 LYS A C 1
ATOM 1101 O O . LYS A 1 132 ? -12.125 -12.148 23.729 1.00 46.66 132 LYS A O 1
ATOM 1106 N N . LEU A 1 133 ? -13.572 -10.435 23.378 1.00 44.38 133 LEU A N 1
ATOM 1107 C CA . LEU A 1 133 ? -12.854 -9.366 24.066 1.00 44.38 133 LEU A CA 1
ATOM 1108 C C . LEU A 1 133 ? -13.089 -9.483 25.573 1.00 44.38 133 LEU A C 1
ATOM 1110 O O . LEU A 1 133 ? -14.226 -9.848 25.957 1.00 44.38 133 LEU A O 1
#

Nearest PDB structures (foldseek):
  7fe3-assembly1_A  TM=3.435E-01  e=1.382E+00  Flavobacterium johnsoniae UW101
  6k78-assembly1_D-2  TM=3.507E-01  e=4.792E+00  Thermococcus kodakarensis KOD1
  5mqo-assembly1_A  TM=2.757E-01  e=6.443E+00  Bacteroides thetaiotaomicron

Foldseek 3Di:
DWDWDDFPPGPWIKTKDKDKDQDDDDDDPFLWDWADPDPRIIIIIGIDTDDPVNVVQVCCCPPVVDHDDDDPPPDVPPDDDDPVNSVRCVVVVNVVVVVVVVVVVVVVVPVPDDDDDDPDPDPPPDPPPDPDD

Sequence (133 aa):
MTFFYNPPNDSQIYHITCEFLNENVDPSSDHTFYYKLDDKSFYQITCRLISHSLIVQFLNKKIYGIELRQGEEQHQDYLTFSNGQKDNLEYNLKEFIFNRLAQKQINENSNDNNVLATCSDVNDKTFIVHPKL

Solvent-accessible surface area (backbone atoms only — not comparable to full-atom values): 8554 Å² total; per-residue (Å²): 94,76,51,78,48,62,53,87,100,50,96,58,45,28,44,38,37,43,43,83,40,85,67,93,74,85,76,61,103,49,61,59,53,77,49,76,78,54,101,73,40,33,32,42,37,39,40,39,78,52,58,66,68,59,50,51,48,49,47,34,38,74,76,69,68,44,78,78,82,79,63,99,75,74,58,79,65,87,77,70,79,51,69,69,55,50,55,50,44,55,57,53,47,51,55,53,50,49,54,55,51,53,52,49,55,54,57,67,72,52,76,74,82,83,90,79,86,79,88,69,86,75,79,82,82,67,84,80,74,73,78,85,124